Protein AF-A0A073J2N3-F1 (afdb_monomer_lite)

Sequence (67 aa):
MKKEFIPGKDYNRNEIIEFIIQQGWIIESKGKTGHLVCRKEGERPFDLPTNPKKGTKNKIYKLIGLK

InterPro domains:
  IPR038570 HicA superfamily [G3DSA:3.30.920.30] (11-66)

Structure (mmCIF, N/CA/C/O backbone):
data_AF-A0A073J2N3-F1
#
_entry.id   AF-A0A073J2N3-F1
#
loop_
_atom_site.group_PDB
_atom_site.id
_atom_site.type_symbol
_atom_site.label_atom_id
_atom_site.label_alt_id
_atom_site.label_comp_id
_atom_site.label_asym_id
_atom_site.label_entity_id
_atom_site.label_seq_id
_atom_site.pdbx_PDB_ins_code
_atom_site.Cartn_x
_atom_site.Cartn_y
_atom_site.Cartn_z
_atom_site.occupancy
_atom_site.B_iso_or_equiv
_a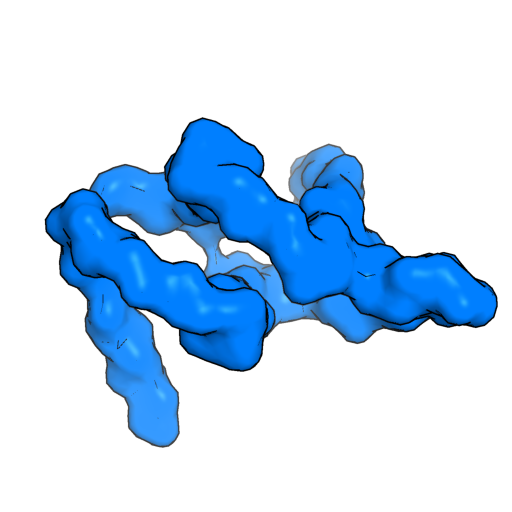tom_site.auth_seq_id
_atom_site.auth_comp_id
_atom_site.auth_asym_id
_atom_site.auth_atom_id
_atom_site.pdbx_PDB_model_num
ATOM 1 N N . MET A 1 1 ? 2.994 -11.995 12.295 1.00 56.81 1 MET A N 1
ATOM 2 C CA . MET A 1 1 ? 2.093 -11.165 13.130 1.00 56.81 1 MET A CA 1
ATOM 3 C C . MET A 1 1 ? 1.336 -10.215 12.219 1.00 56.81 1 MET A C 1
ATOM 5 O O . MET A 1 1 ? 1.970 -9.628 11.351 1.00 56.81 1 MET A O 1
ATOM 9 N N . LYS A 1 2 ? 0.012 -10.082 12.366 1.00 67.50 2 LYS A N 1
ATOM 10 C CA . LYS A 1 2 ? -0.733 -9.007 11.690 1.00 67.50 2 LYS A CA 1
ATOM 11 C C . LYS A 1 2 ? -0.361 -7.688 12.373 1.00 67.50 2 LYS A C 1
ATOM 13 O O . LYS A 1 2 ? -0.394 -7.624 13.599 1.00 67.50 2 LYS A O 1
ATOM 18 N N . LYS A 1 3 ? 0.053 -6.684 11.600 1.00 79.94 3 LYS A N 1
ATOM 19 C CA . LYS A 1 3 ? 0.281 -5.330 12.125 1.00 79.94 3 LYS A CA 1
ATOM 20 C C . LYS A 1 3 ? -1.045 -4.593 12.151 1.00 79.94 3 LYS A C 1
ATOM 22 O O . LYS A 1 3 ? -1.789 -4.636 11.179 1.00 79.94 3 LYS A O 1
ATOM 27 N N . GLU A 1 4 ? -1.312 -3.906 13.249 1.00 87.38 4 GLU A N 1
ATOM 28 C CA . GLU A 1 4 ? -2.475 -3.035 13.360 1.00 87.38 4 GLU A CA 1
ATOM 29 C C . GLU A 1 4 ? -2.170 -1.663 12.745 1.00 87.38 4 GLU A C 1
ATOM 31 O O . GLU A 1 4 ? -1.081 -1.098 12.926 1.00 87.38 4 GLU A O 1
ATOM 36 N N . PHE A 1 5 ? -3.125 -1.146 11.975 1.00 89.19 5 PHE A N 1
ATOM 37 C CA . PHE A 1 5 ? -3.045 0.185 11.390 1.00 89.19 5 PHE A CA 1
ATOM 38 C C . PHE A 1 5 ? -3.529 1.232 12.399 1.00 89.19 5 PHE A C 1
ATOM 40 O O . PHE A 1 5 ? -4.636 1.136 12.918 1.00 89.19 5 PHE A O 1
ATOM 47 N N . ILE A 1 6 ? -2.701 2.246 12.642 1.00 91.00 6 ILE A N 1
ATOM 48 C CA . ILE A 1 6 ? -2.961 3.372 13.537 1.00 91.00 6 ILE A CA 1
ATOM 49 C C . ILE A 1 6 ? -3.046 4.637 12.672 1.00 91.00 6 ILE A C 1
ATOM 51 O O . ILE A 1 6 ? -2.026 5.060 12.107 1.00 91.00 6 ILE A O 1
ATOM 55 N N . PRO A 1 7 ? -4.227 5.268 12.565 1.00 86.12 7 PRO A N 1
ATOM 56 C CA . PRO A 1 7 ? -4.395 6.495 11.799 1.00 86.12 7 PRO A CA 1
ATOM 57 C C . PRO A 1 7 ? -3.440 7.601 12.265 1.00 86.12 7 PRO A C 1
ATOM 59 O O . PRO A 1 7 ? -3.253 7.839 13.455 1.00 86.12 7 PRO A O 1
ATOM 62 N N . GLY A 1 8 ? -2.816 8.296 11.313 1.00 84.38 8 GLY A N 1
ATOM 63 C CA . GLY A 1 8 ? -1.918 9.424 11.591 1.00 84.38 8 GLY A CA 1
ATOM 64 C C . GLY A 1 8 ? -0.463 9.056 11.903 1.00 84.38 8 GLY A C 1
ATOM 65 O O . GLY A 1 8 ? 0.392 9.943 11.833 1.00 84.38 8 GLY A O 1
ATOM 66 N N . LYS A 1 9 ? -0.149 7.778 12.157 1.00 90.25 9 LYS A N 1
ATOM 67 C CA . LYS A 1 9 ? 1.238 7.314 12.293 1.00 90.25 9 LYS A CA 1
ATOM 68 C C . LYS A 1 9 ? 1.969 7.386 10.946 1.00 90.25 9 LYS A C 1
ATOM 70 O O . LYS A 1 9 ? 1.434 6.999 9.905 1.00 90.25 9 LYS A O 1
ATOM 75 N N . ASP A 1 10 ? 3.209 7.879 10.958 1.00 88.56 10 ASP A N 1
ATOM 76 C CA . ASP A 1 10 ? 4.046 7.920 9.756 1.00 88.56 10 ASP A CA 1
ATOM 77 C C . ASP A 1 10 ? 4.799 6.599 9.577 1.00 88.56 10 ASP A C 1
ATOM 79 O O . ASP A 1 10 ? 5.895 6.401 10.094 1.00 88.56 10 ASP A O 1
ATOM 83 N N . TYR A 1 11 ? 4.174 5.673 8.856 1.00 91.38 11 TYR A N 1
ATOM 84 C CA . TYR A 1 11 ? 4.764 4.377 8.544 1.00 91.38 11 TYR A CA 1
ATOM 85 C C . TYR A 1 11 ? 5.821 4.477 7.443 1.00 91.38 11 TYR A C 1
ATOM 87 O O . TYR A 1 11 ? 5.685 5.247 6.480 1.00 91.38 11 TYR A O 1
ATOM 95 N N . ASN A 1 12 ? 6.875 3.673 7.557 1.00 91.81 12 ASN A N 1
ATOM 96 C CA . ASN A 1 12 ? 7.882 3.556 6.508 1.00 91.81 12 ASN A CA 1
ATOM 97 C C . ASN A 1 12 ? 7.365 2.712 5.323 1.00 91.81 12 ASN A C 1
ATOM 99 O O . ASN A 1 12 ? 6.299 2.102 5.375 1.00 91.81 12 ASN A O 1
ATOM 103 N N . ARG A 1 13 ? 8.124 2.670 4.223 1.00 90.81 13 ARG A N 1
ATOM 104 C CA . ARG A 1 13 ? 7.713 1.954 3.004 1.00 90.81 13 ARG A CA 1
ATOM 105 C C . ARG A 1 13 ? 7.468 0.457 3.233 1.00 90.81 13 ARG A C 1
ATOM 107 O O . ARG A 1 13 ? 6.524 -0.079 2.664 1.00 90.81 13 ARG A O 1
ATOM 114 N N . ASN A 1 14 ? 8.286 -0.200 4.053 1.00 91.25 14 ASN A N 1
ATOM 115 C CA . ASN A 1 14 ? 8.150 -1.633 4.321 1.00 91.25 14 ASN A CA 1
ATOM 116 C C . ASN A 1 14 ? 6.870 -1.923 5.110 1.00 91.25 14 ASN A C 1
ATOM 118 O O . ASN A 1 14 ? 6.156 -2.865 4.794 1.00 91.25 14 ASN A O 1
ATOM 122 N N . GLU A 1 15 ? 6.528 -1.067 6.070 1.00 93.12 15 GLU A N 1
ATOM 123 C CA . GLU A 1 15 ? 5.265 -1.165 6.809 1.00 93.12 15 GLU A CA 1
ATOM 124 C C . GLU A 1 15 ? 4.051 -0.970 5.890 1.00 93.12 15 GLU A C 1
ATOM 126 O O . GLU A 1 15 ? 3.072 -1.703 5.987 1.00 93.12 15 GLU A O 1
ATOM 131 N N . ILE A 1 16 ? 4.133 -0.032 4.942 1.00 93.0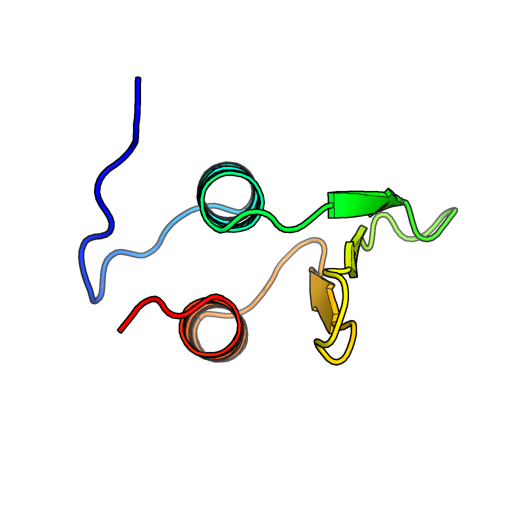6 16 ILE A N 1
ATOM 132 C CA . ILE A 1 16 ? 3.090 0.160 3.924 1.00 93.06 16 ILE A CA 1
ATOM 133 C C . ILE A 1 16 ? 2.929 -1.101 3.064 1.00 93.06 16 ILE A C 1
ATOM 135 O O . ILE A 1 16 ? 1.804 -1.512 2.798 1.00 93.06 16 ILE A O 1
ATOM 139 N N . ILE A 1 17 ? 4.035 -1.728 2.654 1.00 93.44 17 ILE A N 1
ATOM 140 C CA . ILE A 1 17 ? 4.024 -2.987 1.895 1.00 93.44 17 ILE A CA 1
ATOM 141 C C . ILE A 1 17 ? 3.321 -4.097 2.685 1.00 93.44 17 ILE A C 1
ATOM 143 O O . ILE A 1 17 ? 2.464 -4.785 2.133 1.00 93.44 17 ILE A O 1
ATOM 147 N N . GLU A 1 18 ? 3.625 -4.239 3.977 1.00 93.88 18 GLU A N 1
ATOM 148 C CA . GLU A 1 18 ? 2.958 -5.221 4.837 1.00 93.88 18 GLU A CA 1
ATOM 149 C C . GLU A 1 18 ? 1.444 -4.991 4.895 1.00 93.88 18 GLU A C 1
ATOM 151 O O . GLU A 1 18 ? 0.680 -5.949 4.788 1.00 93.88 18 GLU A O 1
ATOM 156 N N . PHE A 1 19 ? 0.997 -3.737 5.006 1.00 94.25 19 PHE A N 1
ATOM 157 C CA . PHE A 1 19 ? -0.429 -3.413 4.979 1.00 94.25 19 PHE A CA 1
ATOM 158 C C . PHE A 1 19 ? -1.076 -3.732 3.630 1.00 94.25 19 PHE A C 1
ATOM 160 O O . PHE A 1 19 ? -2.139 -4.342 3.602 1.00 94.25 19 PHE A O 1
ATOM 167 N N . ILE A 1 20 ? -0.435 -3.378 2.514 1.00 94.12 20 ILE A N 1
ATOM 168 C CA . ILE A 1 20 ? -0.926 -3.678 1.159 1.00 94.12 20 ILE A CA 1
ATOM 169 C C . ILE A 1 20 ? -1.151 -5.191 0.998 1.00 94.12 20 ILE A C 1
ATOM 171 O O . ILE A 1 20 ? -2.242 -5.616 0.611 1.00 94.12 20 ILE A O 1
ATOM 175 N N . ILE A 1 21 ? -0.166 -6.007 1.387 1.00 93.56 21 ILE A N 1
ATOM 176 C CA . ILE A 1 21 ? -0.254 -7.475 1.333 1.00 93.56 21 ILE A CA 1
ATOM 177 C C . ILE A 1 21 ? -1.364 -7.995 2.258 1.00 93.56 21 ILE A C 1
ATOM 179 O O . ILE A 1 21 ? -2.154 -8.846 1.853 1.00 93.56 21 ILE A O 1
ATOM 183 N N . GLN A 1 22 ? -1.479 -7.466 3.481 1.00 93.31 22 GLN A N 1
ATOM 184 C CA . GLN A 1 22 ? -2.540 -7.855 4.423 1.00 93.31 22 GLN A CA 1
ATOM 185 C C . GLN A 1 22 ? -3.950 -7.553 3.899 1.00 93.31 22 GLN A C 1
ATOM 187 O O . GLN A 1 22 ? -4.884 -8.277 4.236 1.00 93.31 22 GLN A O 1
ATOM 192 N N . GLN A 1 23 ? -4.107 -6.522 3.063 1.00 92.62 23 GLN A N 1
ATOM 193 C CA . GLN A 1 23 ? -5.373 -6.179 2.403 1.00 92.62 23 GLN A CA 1
ATOM 194 C C . GLN A 1 23 ? -5.630 -7.000 1.122 1.00 92.62 23 GLN A C 1
ATOM 196 O O . GLN A 1 23 ? -6.597 -6.744 0.394 1.00 92.62 23 GLN A O 1
ATOM 201 N N . GLY A 1 24 ? -4.783 -7.996 0.841 1.00 93.19 24 GLY A N 1
ATOM 202 C CA . GLY A 1 24 ? -4.933 -8.928 -0.276 1.00 93.19 24 GLY A CA 1
ATOM 203 C C . GLY A 1 24 ? -4.471 -8.371 -1.620 1.00 93.19 24 GLY A C 1
ATOM 204 O O . GLY A 1 24 ? -4.932 -8.838 -2.657 1.00 93.19 24 GLY A O 1
ATOM 205 N N . TRP A 1 25 ? -3.607 -7.356 -1.620 1.00 95.19 25 TRP A N 1
ATOM 206 C CA . TRP A 1 25 ? -2.996 -6.844 -2.844 1.00 95.19 25 TRP A CA 1
ATOM 207 C C . TRP A 1 25 ? -1.685 -7.572 -3.141 1.00 95.19 25 TRP A C 1
ATOM 209 O O . TRP A 1 25 ? -0.885 -7.852 -2.249 1.00 95.19 25 TRP A O 1
ATOM 219 N N . ILE A 1 26 ? -1.445 -7.821 -4.423 1.00 94.56 26 ILE A N 1
ATOM 220 C CA . ILE A 1 26 ? -0.208 -8.381 -4.960 1.00 94.56 26 ILE A CA 1
ATOM 221 C C . ILE A 1 26 ? 0.701 -7.225 -5.371 1.00 94.56 26 ILE A C 1
ATOM 223 O O . ILE A 1 26 ? 0.246 -6.243 -5.959 1.00 94.56 26 ILE A O 1
ATOM 227 N N . ILE A 1 27 ? 1.988 -7.341 -5.059 1.00 93.06 27 ILE A N 1
ATOM 228 C CA . ILE A 1 27 ? 2.990 -6.320 -5.355 1.00 93.06 27 ILE A CA 1
ATOM 229 C C . ILE A 1 27 ? 3.961 -6.861 -6.400 1.00 93.06 27 ILE A C 1
ATOM 231 O O . ILE A 1 27 ? 4.597 -7.891 -6.194 1.00 93.06 27 ILE A O 1
ATOM 235 N N . GLU A 1 28 ? 4.109 -6.128 -7.495 1.00 90.88 28 GLU A N 1
ATOM 236 C CA . GLU A 1 28 ? 4.992 -6.453 -8.611 1.00 90.88 28 GLU A CA 1
ATOM 237 C C . GLU A 1 28 ? 6.034 -5.346 -8.812 1.00 90.88 28 GLU A C 1
ATOM 239 O O . GLU A 1 28 ? 5.776 -4.166 -8.568 1.00 90.88 28 GLU A O 1
ATOM 244 N N . SER A 1 29 ? 7.234 -5.705 -9.268 1.00 84.62 29 SER A N 1
ATOM 245 C CA . SER A 1 29 ? 8.292 -4.726 -9.538 1.00 84.62 29 SER A CA 1
ATOM 246 C C . SER A 1 29 ? 8.135 -4.096 -10.921 1.00 84.62 29 SER A C 1
ATOM 248 O O . SER A 1 29 ? 8.047 -4.801 -11.927 1.00 84.62 29 SER A O 1
ATOM 250 N N . LYS A 1 30 ? 8.165 -2.760 -10.997 1.00 74.94 30 LYS A N 1
ATOM 251 C CA . LYS A 1 30 ? 8.125 -2.001 -12.257 1.00 74.94 30 LYS A CA 1
ATOM 252 C C . LYS A 1 30 ? 9.543 -1.681 -12.742 1.00 74.94 30 LYS A C 1
ATOM 254 O O . LYS A 1 30 ? 9.933 -0.522 -12.852 1.00 74.94 30 LYS A O 1
ATOM 259 N N . GLY A 1 31 ? 10.336 -2.713 -13.022 1.00 68.06 31 GLY A N 1
ATOM 260 C CA . GLY A 1 31 ? 11.653 -2.564 -13.656 1.00 68.06 31 GLY A CA 1
ATOM 261 C C . GLY A 1 31 ? 12.660 -1.673 -12.899 1.00 68.06 31 GLY A C 1
ATOM 262 O O . GLY A 1 31 ? 12.694 -1.638 -11.671 1.00 68.06 31 GLY A O 1
ATOM 263 N N . LYS A 1 32 ? 13.530 -0.971 -13.647 1.00 63.41 32 LYS A N 1
ATOM 264 C CA . LYS A 1 32 ? 14.775 -0.346 -13.140 1.00 63.41 32 LYS A CA 1
ATOM 265 C C . LYS A 1 32 ? 14.601 0.834 -12.165 1.00 63.41 32 LYS A C 1
ATOM 267 O O . LYS A 1 32 ? 15.574 1.213 -11.526 1.00 63.41 32 LYS A O 1
ATOM 272 N N . THR A 1 33 ? 13.412 1.423 -12.029 1.00 69.00 33 THR A N 1
ATOM 273 C CA . THR A 1 33 ? 13.179 2.627 -11.197 1.00 69.00 33 THR A CA 1
ATOM 274 C C . THR A 1 33 ? 12.795 2.328 -9.744 1.00 69.00 33 THR A C 1
ATOM 276 O O . THR A 1 33 ? 12.602 3.254 -8.957 1.00 69.00 33 THR A O 1
ATOM 279 N N . GLY A 1 34 ? 12.681 1.053 -9.354 1.00 75.50 34 GLY A N 1
ATOM 280 C CA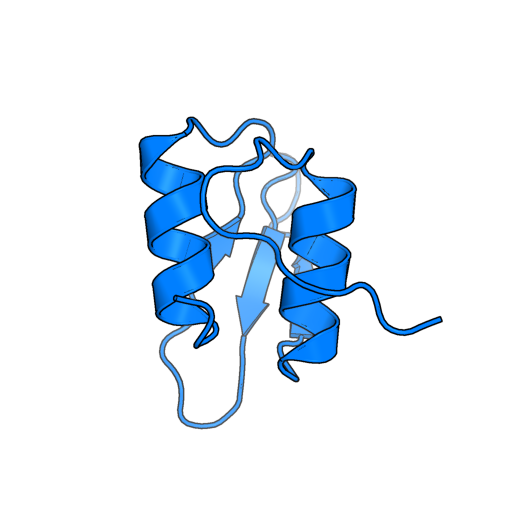 . GLY A 1 34 ? 12.379 0.655 -7.970 1.00 75.50 34 GLY A CA 1
ATOM 281 C C . GLY A 1 34 ? 10.944 0.958 -7.516 1.00 75.50 34 GLY A C 1
ATOM 282 O O . GLY A 1 34 ? 10.607 0.738 -6.349 1.00 75.50 34 GLY A O 1
ATOM 283 N N . HIS A 1 35 ? 10.094 1.443 -8.424 1.00 83.88 35 HIS A N 1
ATOM 284 C CA . HIS A 1 35 ? 8.662 1.598 -8.201 1.00 83.88 35 HIS A CA 1
ATOM 285 C C . HIS A 1 35 ? 7.992 0.226 -8.187 1.00 83.88 35 HIS A C 1
ATOM 287 O O . HIS A 1 35 ? 8.348 -0.664 -8.962 1.00 83.88 35 HIS A O 1
ATOM 293 N N . LEU A 1 36 ? 7.010 0.073 -7.308 1.00 90.88 36 LEU A N 1
ATOM 294 C CA . LEU A 1 36 ? 6.220 -1.146 -7.205 1.00 90.88 36 LEU A CA 1
ATOM 295 C C . LEU A 1 36 ? 4.819 -0.880 -7.757 1.00 90.88 36 LEU A C 1
ATOM 297 O O . LEU A 1 36 ? 4.285 0.209 -7.570 1.00 90.88 36 LEU A O 1
ATOM 301 N N . VAL A 1 37 ? 4.227 -1.859 -8.429 1.00 92.56 37 VAL A N 1
ATOM 302 C CA . VAL A 1 37 ? 2.834 -1.835 -8.886 1.00 92.56 37 VAL A CA 1
ATOM 303 C C . VAL A 1 37 ? 2.039 -2.749 -7.971 1.00 92.56 37 VAL A C 1
ATOM 305 O O . VAL A 1 37 ? 2.401 -3.903 -7.781 1.00 92.56 37 VAL A O 1
ATOM 308 N N . CYS A 1 38 ? 0.961 -2.228 -7.401 1.00 94.19 38 CYS A N 1
ATOM 309 C CA . CYS A 1 38 ? 0.048 -2.976 -6.550 1.00 94.19 38 CYS A CA 1
ATOM 310 C C . CYS A 1 38 ? -1.203 -3.320 -7.358 1.00 94.19 38 CYS A C 1
ATOM 312 O O . CYS A 1 38 ? -1.819 -2.434 -7.960 1.00 94.19 38 CYS A O 1
ATOM 314 N N . ARG A 1 39 ? -1.573 -4.601 -7.381 1.00 94.25 39 ARG A N 1
ATOM 315 C CA . ARG A 1 39 ? -2.733 -5.119 -8.112 1.00 94.25 39 ARG A CA 1
ATOM 316 C C . ARG A 1 39 ? -3.604 -5.973 -7.204 1.00 94.25 39 ARG A C 1
ATOM 318 O O . ARG A 1 39 ? -3.097 -6.705 -6.361 1.00 94.25 39 ARG A O 1
ATOM 325 N N . LYS A 1 40 ? -4.912 -5.895 -7.399 1.00 94.31 40 LYS A N 1
ATOM 326 C CA . LYS A 1 40 ? -5.899 -6.757 -6.755 1.00 94.31 40 LYS A CA 1
ATOM 327 C C . LYS A 1 40 ? -7.022 -6.990 -7.755 1.00 94.31 40 LYS A C 1
ATOM 329 O O . LYS A 1 40 ? -7.374 -6.080 -8.502 1.00 94.31 40 LYS A O 1
ATOM 334 N N . GLU A 1 41 ? -7.518 -8.218 -7.826 1.00 91.81 41 GLU A N 1
ATOM 335 C CA . GLU A 1 41 ? -8.583 -8.566 -8.764 1.00 91.81 41 GLU A CA 1
ATOM 336 C C . GLU A 1 41 ? -9.833 -7.716 -8.492 1.00 91.81 41 GLU A C 1
ATOM 338 O O . GLU A 1 41 ? -10.207 -7.511 -7.337 1.00 91.81 41 GLU A O 1
ATOM 343 N N . GLY A 1 42 ? -10.435 -7.169 -9.551 1.00 91.00 42 GLY A N 1
ATOM 344 C CA . GLY A 1 42 ? -11.592 -6.272 -9.452 1.00 91.00 42 GLY A CA 1
ATOM 345 C C . GLY A 1 42 ? -11.277 -4.827 -9.039 1.00 91.00 42 GLY A C 1
ATOM 346 O O . GLY A 1 42 ? -12.167 -3.984 -9.095 1.00 91.00 42 GLY A O 1
ATOM 347 N N . GLU A 1 43 ? -10.029 -4.508 -8.690 1.00 92.94 43 GLU A N 1
ATOM 348 C CA . GLU A 1 43 ? -9.605 -3.168 -8.273 1.00 92.94 43 GLU A CA 1
ATOM 349 C C . GLU A 1 43 ? -8.671 -2.513 -9.299 1.00 92.94 43 GLU A C 1
ATOM 351 O O . GLU A 1 43 ? -7.921 -3.174 -10.026 1.00 92.94 43 GLU A O 1
ATOM 356 N N . ARG A 1 44 ? -8.668 -1.175 -9.348 1.00 91.06 44 ARG A N 1
ATOM 357 C CA . ARG A 1 44 ? -7.749 -0.443 -10.230 1.00 91.06 44 ARG A CA 1
ATOM 358 C C . ARG A 1 44 ? -6.318 -0.520 -9.673 1.00 91.06 44 ARG A C 1
ATOM 360 O O . ARG A 1 44 ? -6.100 -0.129 -8.525 1.00 91.06 44 ARG A O 1
ATOM 367 N N . PRO A 1 45 ? -5.321 -0.942 -10.473 1.00 92.56 45 PRO A N 1
ATOM 368 C CA . PRO A 1 45 ? -3.941 -1.001 -10.011 1.00 92.56 45 PRO A CA 1
ATOM 369 C C . PRO A 1 45 ? -3.382 0.395 -9.712 1.00 92.56 45 PRO A C 1
ATOM 371 O O . PRO A 1 45 ? -3.743 1.377 -10.370 1.00 92.56 45 PRO A O 1
ATOM 374 N N . PHE A 1 46 ? -2.461 0.475 -8.752 1.00 92.75 46 PHE A N 1
ATOM 375 C CA . PHE A 1 46 ? -1.788 1.719 -8.372 1.00 92.75 46 PHE A CA 1
ATOM 376 C C . PHE A 1 46 ? -0.285 1.517 -8.162 1.00 92.75 46 PHE A C 1
ATOM 378 O O . PHE A 1 46 ? 0.177 0.412 -7.888 1.00 92.75 46 PHE A O 1
ATOM 385 N N . ASP A 1 47 ? 0.492 2.593 -8.279 1.00 91.44 47 ASP A N 1
ATOM 386 C CA . ASP A 1 47 ? 1.936 2.562 -8.036 1.00 91.44 47 ASP A CA 1
ATOM 387 C C . ASP A 1 47 ? 2.262 2.909 -6.567 1.00 91.44 47 ASP A C 1
ATOM 389 O O . ASP A 1 47 ? 1.722 3.863 -5.999 1.00 91.44 47 ASP A O 1
ATOM 393 N N . LEU A 1 48 ? 3.209 2.181 -5.972 1.00 92.00 48 LEU A N 1
ATOM 394 C CA . LEU A 1 48 ? 3.879 2.504 -4.713 1.00 92.00 48 LEU A CA 1
ATOM 395 C C . LEU A 1 48 ? 5.288 3.060 -5.018 1.00 92.00 48 LEU A C 1
ATOM 397 O O . LEU A 1 48 ? 6.200 2.298 -5.371 1.00 92.00 48 LEU A O 1
ATOM 401 N N . PRO A 1 49 ? 5.500 4.382 -4.857 1.00 90.12 49 PRO A N 1
ATOM 402 C CA . PRO A 1 49 ? 6.800 5.014 -5.072 1.00 90.12 49 PRO A CA 1
ATOM 403 C C . PRO A 1 49 ? 7.880 4.505 -4.112 1.00 90.12 49 PRO A C 1
ATOM 405 O O . PRO A 1 49 ? 7.590 3.978 -3.035 1.00 90.12 49 PRO A O 1
ATOM 408 N N . THR A 1 50 ? 9.145 4.735 -4.467 1.00 89.69 50 THR A N 1
ATOM 409 C CA . THR A 1 50 ? 10.296 4.421 -3.603 1.00 89.69 50 THR A CA 1
ATOM 410 C C . THR A 1 50 ? 10.322 5.283 -2.339 1.00 89.69 50 THR A C 1
ATOM 412 O O . THR A 1 50 ? 10.658 4.790 -1.268 1.00 89.69 50 THR A O 1
ATOM 415 N N . ASN A 1 51 ? 9.912 6.552 -2.439 1.00 89.19 51 ASN A N 1
ATOM 416 C CA . ASN A 1 51 ? 9.832 7.470 -1.303 1.00 89.19 51 ASN A CA 1
ATOM 417 C C . ASN A 1 51 ? 8.513 8.274 -1.324 1.00 89.19 51 ASN A C 1
ATOM 419 O O . ASN A 1 51 ? 8.480 9.415 -1.796 1.00 89.19 51 ASN A O 1
ATOM 423 N N . PRO A 1 52 ? 7.384 7.676 -0.898 1.00 88.50 52 PRO A N 1
ATOM 424 C CA . PRO A 1 52 ? 6.086 8.338 -0.934 1.00 88.50 52 PRO A CA 1
ATOM 425 C C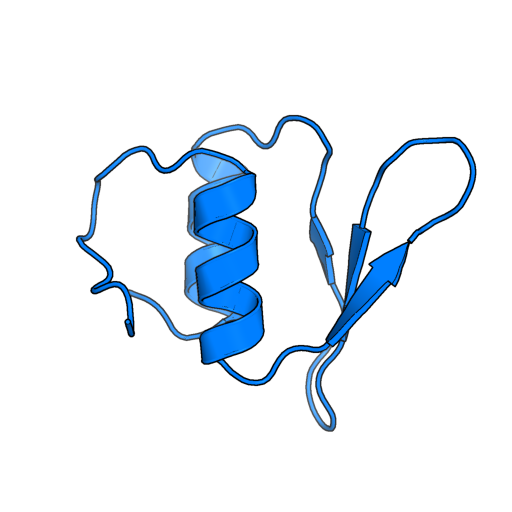 . PRO A 1 52 ? 5.985 9.428 0.143 1.00 88.50 52 PRO A C 1
ATOM 427 O O . PRO A 1 52 ? 6.192 9.175 1.328 1.00 88.50 52 PRO A O 1
ATOM 430 N N . LYS A 1 53 ? 5.584 10.642 -0.254 1.00 91.38 53 LYS A N 1
ATOM 431 C CA . LYS A 1 53 ? 5.255 11.733 0.683 1.00 91.38 53 LYS A CA 1
ATOM 432 C C . LYS A 1 53 ? 4.010 11.381 1.510 1.00 91.38 53 LYS A C 1
ATOM 434 O O . LYS A 1 53 ? 3.167 10.611 1.052 1.00 91.38 53 LYS A O 1
ATOM 439 N N . LYS A 1 54 ? 3.826 12.021 2.673 1.00 90.38 54 LYS A N 1
ATOM 440 C CA . LYS A 1 54 ? 2.671 11.810 3.579 1.00 90.38 54 LYS A CA 1
ATOM 441 C C . LYS A 1 54 ? 1.314 11.819 2.858 1.00 90.38 54 LYS A C 1
ATOM 443 O O . LYS A 1 54 ? 0.498 10.927 3.063 1.00 90.38 54 LYS A O 1
ATOM 448 N N . GLY A 1 55 ? 1.094 12.772 1.948 1.00 90.81 55 GLY A N 1
ATOM 449 C CA . GLY A 1 55 ? -0.137 12.833 1.149 1.00 90.81 55 GLY A CA 1
ATOM 450 C C . GLY A 1 55 ? -0.346 11.616 0.238 1.00 90.81 55 GLY A C 1
ATOM 451 O O . GLY A 1 55 ? -1.468 11.136 0.102 1.00 90.81 55 GLY A O 1
ATOM 452 N N . THR A 1 56 ? 0.728 11.077 -0.343 1.00 91.88 56 THR A N 1
ATOM 453 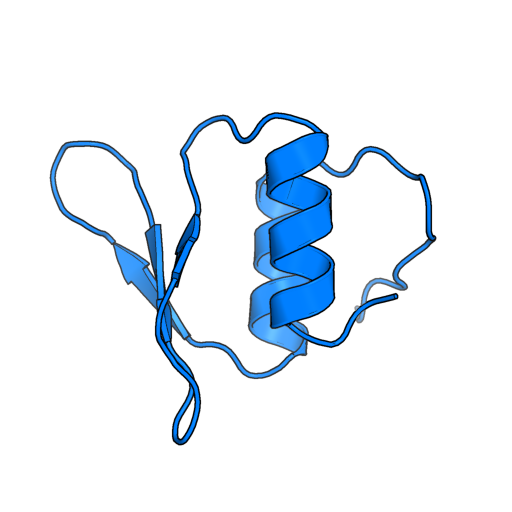C CA . THR A 1 56 ? 0.689 9.847 -1.147 1.00 91.88 56 THR A CA 1
ATOM 454 C C . THR A 1 56 ? 0.416 8.627 -0.274 1.00 91.88 56 THR A C 1
ATOM 456 O O . THR A 1 56 ? -0.441 7.825 -0.631 1.00 91.88 56 THR A O 1
ATOM 459 N N . LYS A 1 57 ? 1.067 8.516 0.894 1.00 92.50 57 LYS A N 1
ATOM 460 C CA . LYS A 1 57 ? 0.811 7.432 1.861 1.00 92.50 57 LYS A CA 1
ATOM 461 C C . LYS A 1 57 ? -0.669 7.387 2.258 1.00 92.50 57 LYS A C 1
ATOM 463 O O . LYS A 1 57 ? -1.304 6.347 2.144 1.00 92.50 57 LYS A O 1
ATOM 468 N N . ASN A 1 58 ? -1.251 8.543 2.589 1.00 91.88 58 ASN A N 1
ATOM 469 C CA . ASN A 1 58 ? -2.670 8.652 2.941 1.00 91.88 58 ASN A CA 1
ATOM 470 C C . ASN A 1 58 ? -3.612 8.229 1.803 1.00 91.88 58 ASN A C 1
ATOM 472 O O . ASN A 1 58 ? -4.661 7.646 2.063 1.00 91.88 58 ASN A O 1
ATOM 476 N N . LYS A 1 59 ? -3.261 8.519 0.543 1.00 92.56 59 LYS A N 1
ATOM 477 C CA . LYS A 1 59 ? -4.032 8.037 -0.614 1.00 92.56 59 LYS A CA 1
ATOM 478 C C . LYS A 1 59 ? -3.953 6.516 -0.739 1.00 92.56 59 LYS A C 1
ATOM 480 O O . LYS A 1 59 ? -4.980 5.892 -0.969 1.00 92.56 59 LYS A O 1
ATOM 485 N N . ILE A 1 60 ? -2.769 5.935 -0.546 1.00 93.25 60 ILE A N 1
ATOM 486 C CA . ILE A 1 60 ? -2.564 4.482 -0.596 1.00 93.25 60 ILE A CA 1
ATOM 487 C C . ILE A 1 60 ? -3.387 3.782 0.486 1.00 93.25 60 ILE A C 1
ATOM 489 O O . ILE A 1 60 ? -4.096 2.840 0.159 1.00 93.25 60 ILE A O 1
ATOM 493 N N . TYR A 1 61 ? -3.374 4.270 1.732 1.00 93.38 61 TYR A N 1
ATOM 494 C CA . TYR A 1 61 ? -4.192 3.692 2.808 1.00 93.38 61 TYR A CA 1
ATOM 495 C C . TYR A 1 61 ? -5.675 3.657 2.441 1.00 93.38 61 TYR A C 1
ATOM 497 O O . TYR A 1 61 ? -6.295 2.601 2.522 1.00 93.38 61 TYR A O 1
ATOM 505 N N . LYS A 1 62 ? -6.207 4.765 1.911 1.00 92.19 62 LYS A N 1
ATOM 506 C CA . LYS A 1 62 ? -7.596 4.824 1.440 1.00 92.19 62 LYS A CA 1
ATOM 507 C C . LYS A 1 62 ? -7.884 3.829 0.314 1.00 92.19 62 LYS A C 1
ATOM 509 O O . LYS A 1 62 ? -8.947 3.219 0.331 1.00 92.19 62 LYS A O 1
ATOM 514 N N . LEU A 1 63 ? -6.960 3.664 -0.638 1.00 92.38 63 LEU A N 1
ATOM 515 C CA . LEU A 1 63 ? -7.099 2.710 -1.748 1.00 92.38 63 LEU A CA 1
ATOM 516 C C . LEU A 1 63 ? -7.147 1.262 -1.260 1.00 92.38 63 LEU A C 1
ATOM 518 O O . LEU A 1 63 ? -7.919 0.469 -1.781 1.00 92.38 63 LEU A O 1
ATOM 522 N N . ILE A 1 64 ? -6.353 0.923 -0.245 1.00 92.88 64 ILE A N 1
ATOM 523 C CA . ILE A 1 64 ? -6.330 -0.433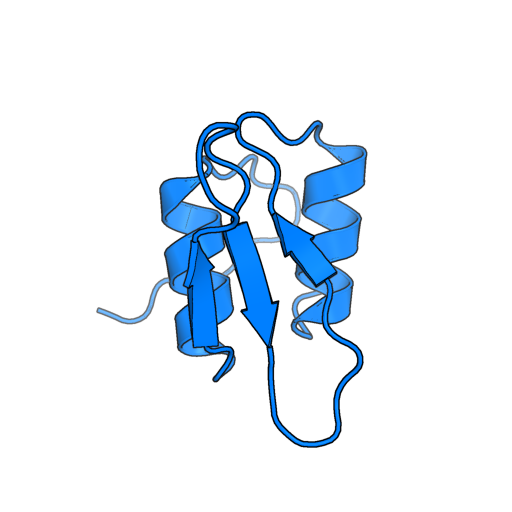 0.313 1.00 92.88 64 ILE A CA 1
ATOM 524 C C . ILE A 1 64 ? -7.381 -0.658 1.408 1.00 92.88 64 ILE A C 1
ATOM 526 O O . ILE A 1 64 ? -7.395 -1.724 2.010 1.00 92.88 64 ILE A O 1
ATOM 530 N N . GLY A 1 65 ? -8.265 0.314 1.663 1.00 90.31 65 GLY A N 1
ATOM 531 C CA . GLY A 1 65 ? -9.373 0.184 2.616 1.00 90.31 65 GLY A CA 1
ATOM 532 C C . GLY A 1 65 ? -9.040 0.542 4.069 1.00 90.31 65 GLY A C 1
ATOM 533 O O . GLY A 1 65 ? -9.876 0.341 4.945 1.00 90.31 65 GLY A O 1
ATOM 534 N N . LEU A 1 66 ? -7.860 1.107 4.335 1.00 88.19 66 LEU A N 1
ATOM 535 C CA . LEU A 1 66 ? -7.470 1.617 5.651 1.00 88.19 66 LEU A CA 1
ATOM 536 C C . LEU A 1 66 ? -7.878 3.094 5.790 1.00 88.19 66 LEU A C 1
ATOM 538 O O . LEU A 1 66 ? -7.623 3.909 4.896 1.00 88.19 66 LEU A O 1
ATOM 542 N N . LYS A 1 67 ? -8.531 3.440 6.902 1.00 77.81 67 LYS A N 1
ATOM 543 C CA . LYS A 1 67 ? -9.030 4.791 7.203 1.00 77.81 67 LYS A CA 1
ATOM 544 C C . LYS A 1 67 ? -8.492 5.281 8.534 1.00 77.81 67 LYS A C 1
ATOM 546 O O . LYS A 1 67 ? -8.486 4.471 9.482 1.00 77.81 67 LYS A O 1
#

Organism: NCBI:txid2754

Foldseek 3Di:
DQDDDDPPDDDDLVVLVSLLVVLVWDWAAPPDQRKIWTDDPPADIDIDHPGDDPVRSVVSCVRSPHD

Radius of gyration: 11.34 Å; chains: 1; bounding box: 26×24×27 Å

Secondary structure (DSSP, 8-state):
-PPPP-TT----HHHHHHHHHHTT-EEEE-GGG--EEEE-TTS--EEE-SS--HHHHHHHHHHTT--

pLDDT: mean 88.58, std 7.98, range [56.81, 95.19]